Protein AF-A0A0A6NXN1-F1 (afdb_monomer_lite)

pLDDT: mean 86.1, std 13.36, range [40.59, 96.81]

Organism: NCBI:txid1003181

Structure (mmCIF, N/CA/C/O backbone):
data_AF-A0A0A6NXN1-F1
#
_entry.id   AF-A0A0A6NXN1-F1
#
loop_
_atom_site.group_PDB
_atom_site.id
_atom_site.type_symbol
_atom_site.label_atom_id
_atom_site.label_alt_id
_atom_site.label_comp_id
_atom_site.label_asym_id
_atom_site.label_entity_id
_atom_site.label_seq_id
_atom_site.pdbx_PDB_ins_code
_atom_site.Cartn_x
_atom_site.Cartn_y
_atom_site.Cartn_z
_atom_site.occupancy
_atom_site.B_iso_or_equiv
_atom_site.auth_seq_id
_atom_site.auth_comp_id
_atom_site.auth_asym_id
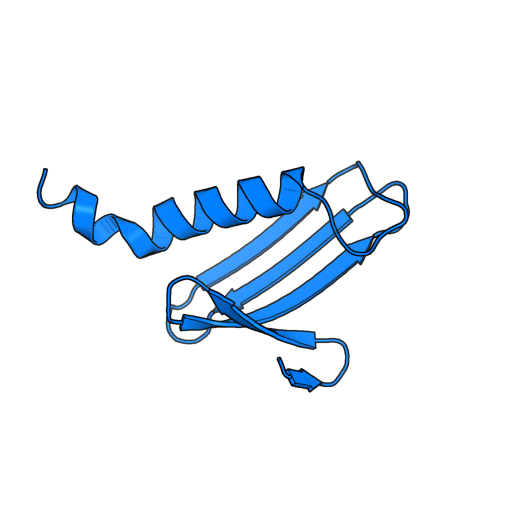_atom_site.auth_atom_id
_atom_site.pdbx_PDB_model_num
ATOM 1 N N . LYS A 1 1 ? 8.313 7.727 11.176 1.00 54.78 1 LYS A N 1
ATOM 2 C CA . LYS A 1 1 ? 7.727 6.526 10.525 1.00 54.78 1 LYS A CA 1
ATOM 3 C C . LYS A 1 1 ? 8.503 5.319 11.023 1.00 54.78 1 LYS A C 1
ATOM 5 O O . LYS A 1 1 ? 9.717 5.434 11.101 1.00 54.78 1 LYS A O 1
ATOM 10 N N . GLY A 1 2 ? 7.828 4.234 11.401 1.00 70.62 2 GLY A N 1
ATOM 11 C CA . GLY A 1 2 ? 8.482 3.000 11.848 1.00 70.62 2 GLY A CA 1
ATOM 12 C C . GLY A 1 2 ? 8.472 1.962 10.732 1.00 70.62 2 GLY A C 1
ATOM 13 O O . GLY A 1 2 ? 7.449 1.797 10.067 1.00 70.62 2 GLY A O 1
ATOM 14 N N . PHE A 1 3 ? 9.590 1.281 10.519 1.00 78.88 3 PHE A N 1
ATOM 15 C CA . PHE A 1 3 ? 9.687 0.138 9.617 1.00 78.88 3 PHE A CA 1
ATOM 16 C C . PHE A 1 3 ? 10.045 -1.090 10.448 1.00 78.88 3 PHE A C 1
ATOM 18 O O . PHE A 1 3 ? 10.936 -1.011 11.290 1.00 78.88 3 PHE A O 1
ATOM 25 N N . SER A 1 4 ? 9.333 -2.194 10.253 1.00 81.06 4 SER A N 1
ATOM 26 C CA . SER A 1 4 ? 9.625 -3.457 10.933 1.00 81.06 4 SER A CA 1
ATOM 27 C C . SER A 1 4 ? 9.323 -4.610 9.989 1.00 81.06 4 SER A C 1
ATOM 29 O O . SER A 1 4 ? 8.240 -4.646 9.412 1.00 81.06 4 SER A O 1
ATOM 31 N N . ILE A 1 5 ? 10.287 -5.519 9.810 1.00 85.06 5 ILE A N 1
ATOM 32 C CA . ILE A 1 5 ? 10.128 -6.781 9.063 1.00 85.06 5 ILE A CA 1
ATOM 33 C C . ILE A 1 5 ? 9.484 -6.566 7.674 1.00 85.06 5 ILE A C 1
ATOM 35 O O . ILE A 1 5 ? 8.504 -7.207 7.314 1.00 85.06 5 ILE A O 1
ATOM 39 N N . GLY A 1 6 ? 9.981 -5.607 6.886 1.00 87.25 6 GLY A N 1
ATOM 40 C CA . GLY A 1 6 ? 9.443 -5.364 5.538 1.00 87.25 6 GLY A CA 1
ATOM 41 C C . GLY A 1 6 ? 8.167 -4.511 5.482 1.00 87.25 6 GLY A C 1
ATOM 42 O O . GLY A 1 6 ? 7.675 -4.230 4.393 1.00 87.25 6 GLY A O 1
ATOM 43 N N . VAL A 1 7 ? 7.634 -4.079 6.629 1.00 91.62 7 VAL A N 1
ATOM 44 C CA . VAL A 1 7 ? 6.355 -3.368 6.723 1.00 91.62 7 VAL A CA 1
ATOM 45 C C . VAL A 1 7 ? 6.568 -1.918 7.148 1.00 91.62 7 VAL A C 1
ATOM 47 O O . VAL A 1 7 ? 7.154 -1.620 8.195 1.0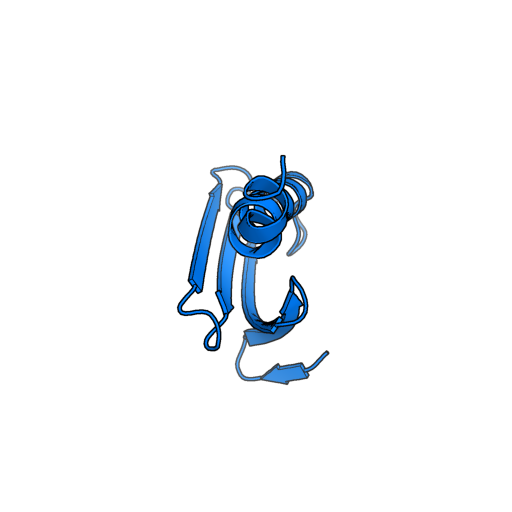0 91.62 7 VAL A O 1
ATOM 50 N N . ALA A 1 8 ? 6.046 -0.996 6.344 1.00 91.75 8 ALA A N 1
ATOM 51 C CA . ALA A 1 8 ? 5.966 0.419 6.654 1.00 91.75 8 ALA A CA 1
ATOM 52 C C . ALA A 1 8 ? 4.756 0.712 7.550 1.00 91.75 8 ALA A C 1
ATOM 54 O O . ALA A 1 8 ? 3.642 0.260 7.291 1.00 91.75 8 ALA A O 1
ATOM 55 N N . ASN A 1 9 ? 4.968 1.523 8.586 1.00 93.25 9 ASN A N 1
ATOM 56 C CA . ASN A 1 9 ? 3.917 1.962 9.500 1.00 93.25 9 ASN A CA 1
ATOM 57 C C . ASN A 1 9 ? 3.739 3.478 9.433 1.00 93.25 9 ASN A C 1
ATOM 59 O O . ASN A 1 9 ? 4.709 4.246 9.341 1.00 93.25 9 ASN A O 1
ATOM 63 N N . GLY A 1 10 ? 2.491 3.923 9.537 1.00 91.69 10 GLY A N 1
ATOM 64 C CA . GLY A 1 10 ? 2.163 5.340 9.491 1.00 91.69 10 GLY A CA 1
ATOM 65 C C . GLY A 1 10 ? 0.756 5.649 9.975 1.00 91.69 10 GLY A C 1
ATOM 66 O O . GLY A 1 10 ? 0.131 4.863 10.683 1.00 91.69 10 GLY A O 1
ATOM 67 N N . VAL A 1 11 ? 0.271 6.828 9.594 1.00 90.25 11 VAL A N 1
ATOM 68 C CA . VAL A 1 11 ? -1.081 7.300 9.896 1.00 90.25 11 VAL A CA 1
ATOM 69 C C . VAL A 1 11 ? -1.783 7.649 8.587 1.00 90.25 11 VAL A C 1
ATOM 71 O O . VAL A 1 11 ? -1.205 8.324 7.737 1.00 90.25 11 VAL A O 1
ATOM 74 N N . LEU A 1 12 ? -3.020 7.179 8.429 1.00 85.81 12 LEU A N 1
ATOM 75 C CA . LEU A 1 12 ? -3.868 7.369 7.256 1.00 85.81 12 LEU A CA 1
ATOM 76 C C . LEU A 1 12 ? -5.297 7.651 7.734 1.00 85.81 12 LEU A C 1
ATOM 78 O O . LEU A 1 12 ? -5.849 6.886 8.520 1.00 85.81 12 LEU A O 1
ATOM 82 N N . GLY A 1 13 ? -5.875 8.791 7.339 1.00 81.19 13 GLY A N 1
ATOM 83 C CA . GLY A 1 13 ? -7.201 9.208 7.829 1.00 81.19 13 GLY A CA 1
ATOM 84 C C . GLY A 1 13 ? -7.284 9.358 9.358 1.00 81.19 13 GLY A C 1
ATOM 85 O O . GLY A 1 13 ? -8.319 9.068 9.948 1.00 81.19 13 GLY A O 1
ATOM 86 N N . GLY A 1 14 ? -6.181 9.732 10.020 1.00 86.25 14 GLY A N 1
ATOM 87 C CA . GLY A 1 14 ? -6.105 9.831 11.486 1.00 86.25 14 GLY A CA 1
ATOM 88 C C . GLY A 1 14 ? -6.014 8.486 12.223 1.00 86.25 14 GLY A C 1
ATOM 89 O O . GLY A 1 14 ? -6.022 8.459 13.452 1.00 86.25 14 GLY A O 1
ATOM 90 N N . LYS A 1 15 ? -5.914 7.362 11.503 1.00 90.12 15 LYS A N 1
ATOM 91 C CA . LYS A 1 15 ? -5.778 6.014 12.072 1.00 90.12 15 LYS A CA 1
ATOM 92 C C . LYS A 1 15 ? -4.416 5.422 11.724 1.00 90.12 15 LYS A C 1
ATOM 94 O O . LYS A 1 15 ? -3.885 5.662 10.643 1.00 90.12 15 LYS A O 1
ATOM 99 N N . SER A 1 16 ? -3.838 4.651 12.640 1.00 93.44 16 SER A N 1
ATOM 100 C CA . SER A 1 16 ? -2.584 3.939 12.386 1.00 93.44 16 SER A CA 1
ATOM 101 C C . SER A 1 16 ? -2.783 2.863 11.322 1.00 93.44 16 SER A C 1
ATOM 103 O O . SER A 1 16 ? -3.756 2.109 11.388 1.00 93.44 16 SER A O 1
ATOM 105 N N . PHE A 1 17 ? -1.851 2.782 10.379 1.00 94.56 17 PHE A N 1
ATOM 106 C CA . PHE A 1 17 ? -1.825 1.751 9.351 1.00 94.56 17 PHE A CA 1
ATOM 107 C C . PHE A 1 17 ? -0.471 1.046 9.313 1.00 94.56 17 PHE A C 1
ATOM 109 O O . PHE A 1 17 ? 0.555 1.628 9.683 1.00 94.56 17 PHE A O 1
ATOM 116 N N . SER A 1 18 ? -0.494 -0.174 8.790 1.00 95.56 18 SER A N 1
ATOM 117 C CA . SER A 1 18 ? 0.683 -0.953 8.415 1.00 95.56 18 SER A CA 1
ATOM 118 C C . SER A 1 18 ? 0.528 -1.385 6.962 1.00 95.56 18 SER A C 1
ATOM 120 O O . SER A 1 18 ? -0.585 -1.663 6.517 1.00 95.56 18 SER A O 1
ATOM 122 N N . GLY A 1 19 ? 1.608 -1.412 6.195 1.00 95.06 19 GLY A N 1
ATOM 123 C CA . GLY A 1 19 ? 1.531 -1.783 4.791 1.00 95.06 19 GLY A CA 1
ATOM 124 C C . GLY A 1 19 ? 2.882 -1.908 4.115 1.00 95.06 19 GLY A C 1
ATOM 125 O O . GLY A 1 19 ? 3.918 -1.604 4.701 1.00 95.06 19 GLY A O 1
ATOM 126 N N . PHE A 1 20 ? 2.864 -2.345 2.868 1.00 93.81 20 PHE A N 1
ATOM 127 C CA . PHE A 1 20 ? 4.047 -2.403 2.025 1.00 93.81 20 PHE A CA 1
ATOM 128 C C . PHE A 1 20 ? 3.689 -2.007 0.598 1.00 93.81 20 PHE A C 1
ATOM 130 O O . PHE A 1 20 ? 2.566 -2.230 0.137 1.00 93.81 20 PHE A O 1
ATOM 137 N N . ASP A 1 21 ? 4.685 -1.452 -0.079 1.00 93.25 21 ASP A N 1
ATOM 138 C CA . ASP A 1 21 ? 4.650 -1.152 -1.500 1.00 93.25 21 ASP A CA 1
ATOM 139 C C . ASP A 1 21 ? 5.774 -1.935 -2.180 1.00 93.25 21 ASP A C 1
ATOM 141 O O . ASP A 1 21 ? 6.886 -2.026 -1.655 1.00 93.25 21 ASP A O 1
ATOM 145 N N . GLY A 1 22 ? 5.485 -2.502 -3.346 1.00 92.19 22 GLY A N 1
ATOM 146 C CA . GLY A 1 22 ? 6.440 -3.257 -4.142 1.00 92.19 22 GLY A CA 1
ATOM 147 C C . GLY A 1 22 ? 6.264 -2.961 -5.622 1.00 92.19 22 GLY A C 1
ATOM 148 O O . GLY A 1 22 ? 5.141 -2.934 -6.123 1.00 92.19 22 GLY A O 1
ATOM 149 N N . SER A 1 23 ? 7.379 -2.761 -6.319 1.00 92.94 23 SER A N 1
ATOM 150 C CA . SER A 1 23 ? 7.410 -2.577 -7.768 1.00 92.94 23 SER A CA 1
ATOM 151 C C . SER A 1 23 ? 8.399 -3.553 -8.393 1.00 92.94 23 SER A C 1
ATOM 153 O O . SER A 1 23 ? 9.503 -3.723 -7.881 1.00 92.94 23 SER A O 1
ATOM 155 N N . ALA A 1 24 ? 8.012 -4.152 -9.517 1.00 91.06 24 ALA A N 1
ATOM 156 C CA . ALA A 1 24 ? 8.885 -4.956 -10.374 1.00 91.06 24 ALA A CA 1
ATOM 157 C C . ALA A 1 24 ? 9.282 -4.203 -11.662 1.00 91.06 24 ALA A C 1
ATOM 159 O O . ALA A 1 24 ? 9.704 -4.813 -12.639 1.00 91.06 24 ALA A O 1
ATOM 160 N N . GLY A 1 25 ? 9.063 -2.883 -11.716 1.00 87.88 25 GLY A N 1
ATOM 161 C CA . GLY A 1 25 ? 9.257 -2.049 -12.911 1.00 87.88 25 GLY A CA 1
ATOM 162 C C . GLY A 1 25 ? 8.128 -2.176 -13.939 1.00 87.88 25 GLY A C 1
ATOM 163 O O . GLY A 1 25 ? 7.713 -1.181 -14.523 1.00 87.88 25 GLY A O 1
ATOM 164 N N . THR A 1 26 ? 7.564 -3.371 -14.093 1.00 92.50 26 THR A N 1
ATOM 165 C CA . THR A 1 26 ? 6.413 -3.668 -14.964 1.00 92.50 26 THR A CA 1
ATOM 166 C C . THR A 1 26 ? 5.103 -3.821 -14.196 1.00 92.50 26 THR A C 1
ATOM 168 O O . THR A 1 26 ? 4.039 -3.579 -14.751 1.00 92.50 26 THR A O 1
ATOM 171 N N . PHE A 1 27 ? 5.172 -4.152 -12.907 1.00 93.12 27 PHE A N 1
ATOM 172 C CA . PHE A 1 27 ? 4.015 -4.313 -12.028 1.00 93.12 27 PHE A CA 1
ATOM 173 C C . PHE A 1 27 ? 4.205 -3.535 -10.736 1.00 93.12 27 PHE A C 1
ATOM 175 O O . PHE A 1 27 ? 5.338 -3.317 -10.299 1.00 93.12 27 PHE A O 1
ATOM 182 N N . PHE A 1 28 ? 3.090 -3.188 -10.100 1.00 95.12 28 PHE A N 1
ATOM 183 C CA . PHE A 1 28 ? 3.082 -2.561 -8.787 1.00 95.12 28 PHE A CA 1
ATOM 184 C C . PHE A 1 28 ? 2.032 -3.180 -7.876 1.00 95.12 28 PHE A C 1
ATOM 186 O O . PHE A 1 28 ? 0.925 -3.501 -8.314 1.00 95.12 28 PHE A O 1
ATOM 193 N N . CYS A 1 29 ? 2.370 -3.297 -6.596 1.00 94.88 29 CYS A N 1
ATOM 194 C CA . CYS A 1 29 ? 1.480 -3.737 -5.538 1.00 94.88 29 CYS A CA 1
ATOM 195 C C . CYS A 1 29 ? 1.588 -2.798 -4.335 1.00 94.88 29 CYS A C 1
ATOM 197 O O . CYS A 1 29 ? 2.686 -2.486 -3.878 1.00 94.88 29 CYS A O 1
ATOM 199 N N . ARG A 1 30 ? 0.437 -2.391 -3.804 1.00 95.62 30 ARG A N 1
ATOM 200 C CA . ARG A 1 30 ? 0.294 -1.759 -2.492 1.00 95.62 30 ARG A CA 1
ATOM 201 C C . ARG A 1 30 ? -0.642 -2.601 -1.653 1.00 95.62 30 ARG A C 1
ATOM 203 O O . ARG A 1 30 ? -1.748 -2.898 -2.100 1.00 95.62 30 ARG A O 1
ATOM 210 N N . SER A 1 31 ? -0.244 -2.905 -0.427 1.00 96.12 31 SER A N 1
ATOM 211 C CA . SER A 1 31 ? -1.116 -3.514 0.573 1.00 96.12 31 SER A CA 1
ATOM 212 C C . SER A 1 31 ? -1.093 -2.690 1.849 1.00 96.12 31 SER A C 1
ATOM 214 O O . SER A 1 31 ? -0.023 -2.369 2.363 1.00 96.12 31 SER A O 1
ATOM 216 N N . ILE A 1 32 ? -2.268 -2.315 2.347 1.00 96.12 32 ILE A N 1
ATOM 217 C CA . ILE A 1 32 ? -2.435 -1.520 3.564 1.00 96.12 32 ILE A CA 1
ATOM 218 C C . ILE A 1 32 ? -3.507 -2.169 4.432 1.00 96.12 32 ILE A C 1
ATOM 220 O O . ILE A 1 32 ? -4.600 -2.469 3.957 1.00 96.12 32 ILE A O 1
ATOM 224 N N . ILE A 1 33 ? -3.220 -2.285 5.725 1.00 96.06 33 ILE A N 1
ATOM 225 C CA . ILE A 1 33 ? -4.177 -2.642 6.767 1.00 96.06 33 ILE A CA 1
ATOM 226 C C . ILE A 1 33 ? -4.322 -1.489 7.763 1.00 96.06 33 ILE A C 1
ATOM 228 O O . ILE A 1 33 ? -3.343 -0.859 8.166 1.00 96.06 33 ILE A O 1
ATOM 232 N N . VAL A 1 34 ? -5.556 -1.222 8.183 1.00 95.44 34 VAL A N 1
ATOM 233 C CA . VAL A 1 34 ? -5.915 -0.250 9.223 1.00 95.44 34 VAL A CA 1
ATOM 234 C C . VAL A 1 34 ? -6.692 -1.002 10.314 1.00 95.44 34 VAL A C 1
ATOM 236 O O . VAL A 1 34 ? -7.928 -1.015 10.300 1.00 95.44 34 VAL A O 1
ATOM 239 N N . PRO A 1 35 ? -5.997 -1.642 11.278 1.00 93.12 35 PRO A N 1
ATOM 240 C CA . PRO A 1 35 ? -6.611 -2.612 12.191 1.00 93.12 35 PRO A CA 1
ATOM 241 C C . PRO A 1 35 ? -7.779 -2.045 13.001 1.00 93.12 35 PRO A C 1
ATOM 243 O O . PRO A 1 35 ? -8.841 -2.652 13.084 1.00 93.12 35 PRO A O 1
ATOM 246 N N . LYS A 1 36 ? -7.626 -0.820 13.524 1.00 93.19 36 LYS A N 1
ATOM 247 C CA . LYS A 1 36 ? -8.656 -0.145 14.338 1.00 93.19 36 LYS A CA 1
ATOM 248 C C . LYS A 1 36 ? -9.940 0.200 13.573 1.00 93.19 36 LYS A C 1
ATOM 250 O O . LYS A 1 36 ? -10.868 0.718 14.181 1.00 93.19 36 LYS A O 1
ATOM 255 N N . SER A 1 37 ? -9.966 0.000 12.257 1.00 90.75 37 SER A N 1
ATOM 256 C CA . SER A 1 37 ? -11.105 0.349 11.399 1.00 90.75 37 SER A CA 1
ATOM 257 C C . SER A 1 37 ? -11.675 -0.855 10.653 1.00 90.75 37 SER A C 1
ATOM 259 O O . SER A 1 37 ? -12.520 -0.659 9.790 1.00 90.75 37 SER A O 1
ATOM 261 N N . ASN A 1 38 ? -11.206 -2.076 10.953 1.00 91.88 38 ASN A N 1
ATOM 262 C CA . ASN A 1 38 ? -11.554 -3.291 10.207 1.00 91.88 38 ASN A CA 1
ATOM 263 C C . ASN A 1 38 ? -11.467 -3.086 8.680 1.00 91.88 38 ASN A C 1
ATOM 265 O O . ASN A 1 38 ? -12.360 -3.457 7.921 1.00 91.88 38 ASN A O 1
ATOM 269 N N . PHE A 1 39 ? -10.407 -2.402 8.245 1.00 93.56 39 PHE A N 1
ATOM 270 C CA . PHE A 1 39 ? -10.248 -1.949 6.872 1.00 93.56 39 PHE A CA 1
ATOM 271 C C . PHE A 1 39 ? -8.895 -2.389 6.333 1.00 93.56 39 PHE A C 1
ATOM 273 O O . PHE A 1 39 ? -7.863 -2.202 6.981 1.00 93.56 39 PHE A O 1
ATOM 280 N N . ALA A 1 40 ? -8.904 -2.936 5.126 1.00 95.75 40 ALA A N 1
ATOM 281 C CA . ALA A 1 40 ? -7.710 -3.283 4.382 1.00 95.75 40 ALA A CA 1
ATOM 282 C C . ALA A 1 40 ? -7.933 -2.985 2.901 1.00 95.75 40 ALA A C 1
ATOM 284 O O . ALA A 1 40 ? -9.055 -3.084 2.401 1.00 95.75 40 ALA A O 1
ATOM 285 N N . ILE A 1 41 ? -6.860 -2.620 2.205 1.00 95.88 41 ILE A N 1
ATOM 286 C CA . ILE A 1 41 ? -6.865 -2.438 0.755 1.00 95.88 41 ILE A CA 1
ATOM 287 C C . ILE A 1 41 ? -5.636 -3.073 0.138 1.00 95.88 41 ILE A C 1
ATOM 289 O O . ILE A 1 41 ? -4.525 -2.959 0.658 1.00 95.88 41 ILE A O 1
ATOM 293 N N . THR A 1 42 ? -5.847 -3.663 -1.030 1.00 96.81 42 THR A N 1
ATOM 294 C CA . THR A 1 42 ? -4.780 -4.082 -1.926 1.00 96.81 42 THR A CA 1
ATOM 295 C C . THR A 1 42 ? -5.033 -3.461 -3.290 1.00 96.81 42 THR A C 1
ATOM 297 O O . THR A 1 42 ? -6.147 -3.509 -3.807 1.00 96.81 42 THR A O 1
ATOM 300 N N . ILE A 1 43 ? -4.005 -2.835 -3.855 1.00 95.75 43 ILE A N 1
ATOM 301 C CA . ILE A 1 43 ? -4.036 -2.232 -5.186 1.00 95.75 43 ILE A CA 1
ATOM 302 C C . ILE A 1 43 ? -2.930 -2.892 -5.995 1.00 95.75 43 ILE A C 1
ATOM 304 O O . ILE A 1 43 ? -1.764 -2.826 -5.611 1.00 95.75 43 ILE A O 1
ATOM 308 N N . MET A 1 44 ? -3.301 -3.503 -7.117 1.00 95.19 44 MET A N 1
ATOM 309 C CA . MET A 1 44 ? -2.374 -4.134 -8.053 1.00 95.19 44 MET A CA 1
ATOM 310 C C . MET A 1 44 ? -2.499 -3.463 -9.416 1.00 95.19 44 MET A C 1
ATOM 312 O O . MET A 1 44 ? -3.605 -3.147 -9.854 1.00 95.19 44 MET A O 1
ATOM 316 N N . MET A 1 45 ? -1.371 -3.233 -10.083 1.00 94.00 45 MET A N 1
ATOM 317 C CA . MET A 1 45 ? -1.325 -2.611 -11.406 1.00 94.00 45 MET A CA 1
ATOM 318 C C . MET A 1 45 ? -0.394 -3.390 -12.338 1.00 94.00 45 MET A C 1
ATOM 320 O O . MET A 1 45 ? 0.684 -3.808 -11.916 1.00 94.00 45 MET A O 1
ATOM 324 N N . ASN A 1 46 ? -0.770 -3.513 -13.619 1.00 94.06 46 ASN A N 1
ATOM 325 C CA . ASN A 1 46 ? 0.118 -4.002 -14.692 1.00 94.06 46 ASN A CA 1
ATOM 326 C C . ASN A 1 46 ? 1.067 -2.913 -15.236 1.00 94.06 46 ASN A C 1
ATOM 328 O O . ASN A 1 46 ? 1.560 -2.994 -16.357 1.00 94.06 46 ASN A O 1
ATOM 332 N N . ALA A 1 47 ? 1.267 -1.871 -14.440 1.00 89.81 47 ALA A N 1
ATOM 333 C CA . ALA A 1 47 ? 2.246 -0.836 -14.668 1.00 89.81 47 ALA A CA 1
ATOM 334 C C . ALA A 1 47 ? 3.064 -0.725 -13.387 1.00 89.81 47 ALA A C 1
ATOM 336 O O . ALA A 1 47 ? 2.504 -0.749 -12.289 1.00 89.81 47 ALA A O 1
ATOM 337 N N . GLY A 1 48 ? 4.378 -0.619 -13.536 1.00 85.81 48 GLY A N 1
ATOM 338 C CA . GLY A 1 48 ? 5.308 -0.392 -12.444 1.00 85.81 48 GLY A CA 1
ATOM 339 C C . GLY A 1 48 ? 6.095 0.891 -12.661 1.00 85.81 48 GLY A C 1
ATOM 340 O O . GLY A 1 48 ? 5.957 1.588 -13.667 1.00 85.81 48 GLY A O 1
ATOM 341 N N . SER A 1 49 ? 6.933 1.211 -11.690 1.00 84.12 49 SER A N 1
ATOM 342 C CA . SER A 1 49 ? 7.950 2.251 -11.816 1.00 84.12 49 SER A CA 1
ATOM 343 C C . SER A 1 49 ? 9.294 1.709 -11.335 1.00 84.12 49 SER A C 1
ATOM 345 O O . SER A 1 49 ? 9.355 0.713 -10.614 1.00 84.12 49 SER A O 1
ATOM 347 N N . GLY A 1 50 ? 10.393 2.370 -11.703 1.00 82.94 50 GLY A N 1
ATOM 348 C CA . GLY A 1 50 ? 11.708 2.073 -11.121 1.00 82.94 50 GLY A CA 1
ATOM 349 C C . GLY A 1 50 ? 11.819 2.437 -9.631 1.00 82.94 50 GLY A C 1
ATOM 350 O O . GLY A 1 50 ? 12.850 2.184 -9.019 1.00 82.94 50 GLY A O 1
ATOM 351 N N . SER A 1 51 ? 10.781 3.041 -9.041 1.00 78.44 51 SER A N 1
ATOM 352 C CA . SER A 1 51 ? 10.703 3.360 -7.617 1.00 78.44 51 SER A CA 1
ATOM 353 C C . SER A 1 51 ? 9.704 2.450 -6.896 1.00 78.44 51 SER A C 1
ATOM 355 O O . SER A 1 51 ? 8.810 1.858 -7.492 1.00 78.44 51 SER A O 1
ATOM 357 N N . GLY A 1 52 ? 9.793 2.388 -5.567 1.00 76.94 52 GLY A N 1
ATOM 358 C CA . GLY A 1 52 ? 8.764 1.762 -4.726 1.00 76.94 52 GLY A CA 1
ATOM 359 C C . GLY A 1 52 ? 7.476 2.588 -4.601 1.00 76.94 52 GLY A C 1
ATOM 360 O O . GLY A 1 52 ? 6.736 2.407 -3.644 1.00 76.94 52 GLY A O 1
ATOM 361 N N . THR A 1 53 ? 7.221 3.543 -5.504 1.00 82.94 53 THR A N 1
ATOM 362 C CA . THR A 1 53 ? 6.093 4.485 -5.415 1.00 82.94 53 THR A CA 1
ATOM 363 C C . THR A 1 53 ? 5.459 4.756 -6.778 1.00 82.94 53 THR A C 1
ATOM 365 O O . THR A 1 53 ? 6.145 4.849 -7.797 1.00 82.94 53 THR A O 1
ATOM 368 N N . MET A 1 54 ? 4.137 4.950 -6.802 1.00 91.69 54 MET A N 1
ATOM 369 C CA . MET A 1 54 ? 3.392 5.305 -8.012 1.00 91.69 54 MET A CA 1
ATOM 370 C C . MET A 1 54 ? 2.319 6.355 -7.724 1.00 91.69 54 MET A C 1
ATOM 372 O O . MET A 1 54 ? 1.370 6.102 -6.983 1.00 91.69 54 MET A O 1
ATOM 376 N N . LYS A 1 55 ? 2.400 7.510 -8.404 1.00 91.19 55 LYS A N 1
ATOM 377 C CA . LYS A 1 55 ? 1.445 8.625 -8.234 1.00 91.19 55 LYS A CA 1
ATOM 378 C C . LYS A 1 55 ? -0.012 8.209 -8.466 1.00 91.19 55 LYS A C 1
ATOM 380 O O . LYS A 1 55 ? -0.909 8.689 -7.776 1.00 91.19 55 LYS A O 1
ATOM 385 N N . ALA A 1 56 ? -0.254 7.325 -9.436 1.00 91.88 56 ALA A N 1
ATOM 386 C CA . ALA A 1 56 ? -1.588 6.792 -9.712 1.00 91.88 56 ALA A CA 1
ATOM 387 C C . ALA A 1 56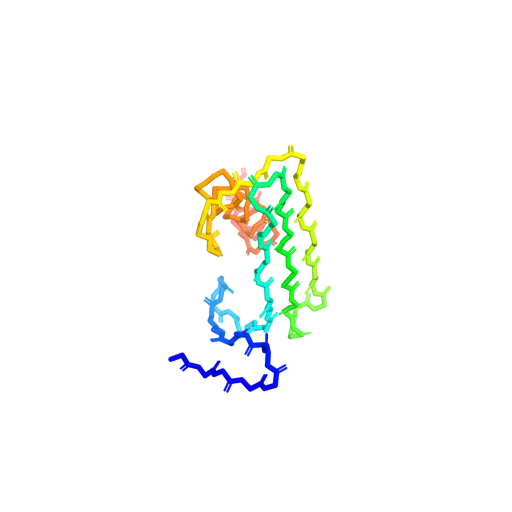 ? -2.134 5.994 -8.515 1.00 91.88 56 ALA A C 1
ATOM 389 O O . ALA A 1 56 ? -3.269 6.217 -8.091 1.00 91.88 56 ALA A O 1
ATOM 390 N N . VAL A 1 57 ? -1.297 5.138 -7.921 1.00 94.25 57 VAL A N 1
ATOM 391 C CA . VAL A 1 57 ? -1.632 4.345 -6.731 1.00 94.25 57 VAL A CA 1
ATOM 392 C C . VAL A 1 57 ? -1.853 5.244 -5.519 1.00 94.25 57 VAL A C 1
ATOM 394 O O . VAL A 1 57 ? -2.818 5.041 -4.783 1.00 94.25 57 VAL A O 1
ATOM 397 N N . ASP A 1 58 ? -1.037 6.283 -5.332 1.00 92.38 58 ASP A N 1
ATOM 398 C CA . ASP A 1 58 ? -1.223 7.269 -4.260 1.00 92.38 58 ASP A CA 1
ATOM 399 C C . ASP A 1 58 ? -2.562 8.001 -4.384 1.00 92.38 58 ASP A C 1
ATOM 401 O O . ASP A 1 58 ? -3.320 8.096 -3.415 1.00 92.38 58 ASP A O 1
ATOM 405 N N . ARG A 1 59 ? -2.901 8.463 -5.594 1.00 93.44 59 ARG A N 1
ATOM 406 C CA . ARG A 1 59 ? -4.186 9.116 -5.867 1.00 93.44 59 ARG A CA 1
ATOM 407 C C . ARG A 1 59 ? -5.360 8.178 -5.591 1.00 93.44 59 ARG A C 1
ATOM 409 O O . ARG A 1 59 ? -6.311 8.592 -4.926 1.00 93.44 59 ARG A O 1
ATOM 416 N N . LEU A 1 60 ? -5.298 6.937 -6.075 1.00 94.12 60 LEU 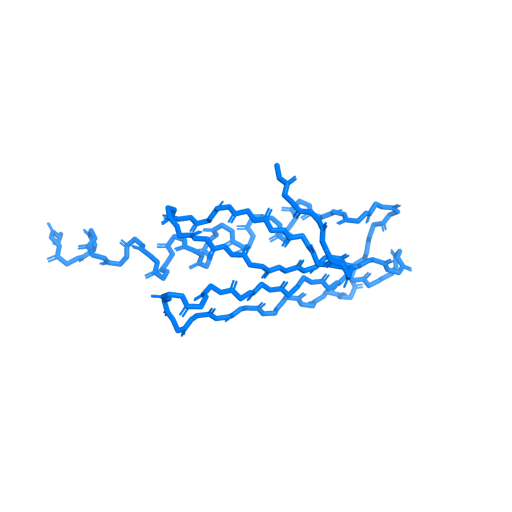A N 1
ATOM 417 C CA . LEU A 1 60 ? -6.353 5.942 -5.874 1.00 94.12 60 LEU A CA 1
ATOM 418 C C . LEU A 1 60 ? -6.518 5.596 -4.389 1.00 94.12 60 LEU A C 1
ATOM 420 O O . LEU A 1 60 ? -7.635 5.606 -3.873 1.00 94.12 60 LEU A O 1
ATOM 424 N N . THR A 1 61 ? -5.404 5.397 -3.680 1.00 93.75 61 THR A N 1
ATOM 425 C CA . THR A 1 61 ? -5.381 5.181 -2.226 1.00 93.75 61 THR A CA 1
ATOM 426 C C . THR A 1 61 ? -6.125 6.313 -1.519 1.00 93.75 61 THR A C 1
ATOM 428 O O . THR A 1 61 ? -7.059 6.064 -0.763 1.00 93.75 61 THR A O 1
ATOM 431 N N . MET A 1 62 ? -5.793 7.572 -1.822 1.00 91.44 62 MET A N 1
ATOM 432 C CA . MET A 1 62 ? -6.454 8.721 -1.200 1.00 91.44 62 MET A CA 1
ATOM 433 C C . MET A 1 62 ? -7.952 8.803 -1.509 1.00 91.44 62 MET A C 1
ATOM 435 O O . MET A 1 62 ? -8.726 9.189 -0.633 1.00 91.44 62 MET A O 1
ATOM 439 N N . GLN A 1 63 ? -8.385 8.444 -2.720 1.00 92.19 63 GLN A N 1
ATOM 440 C CA . GLN A 1 63 ? -9.808 8.410 -3.068 1.00 92.19 63 GLN A CA 1
ATOM 441 C C . GLN A 1 63 ? -10.569 7.356 -2.256 1.00 92.19 63 GLN A C 1
ATOM 443 O O . GLN A 1 63 ? -11.640 7.659 -1.726 1.00 92.19 63 GLN A O 1
ATOM 448 N N . ILE A 1 64 ? -10.005 6.155 -2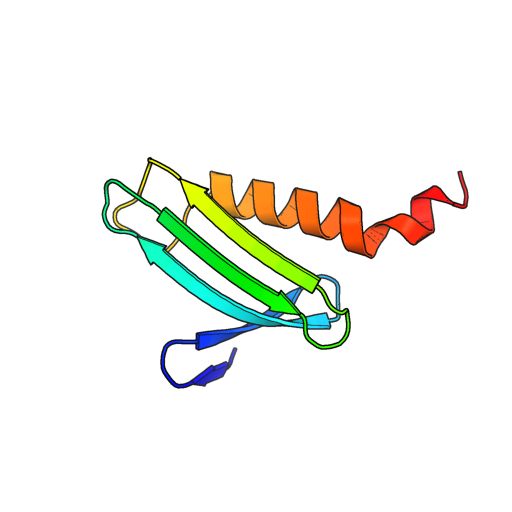.101 1.00 91.88 64 ILE A N 1
ATOM 449 C CA . ILE A 1 64 ? -10.617 5.083 -1.306 1.00 91.88 64 ILE A CA 1
ATOM 450 C C . ILE A 1 64 ? -10.693 5.491 0.168 1.00 91.88 64 ILE A C 1
ATOM 452 O O . ILE A 1 64 ? -11.753 5.386 0.781 1.00 91.88 64 ILE A O 1
ATOM 456 N N . ILE A 1 65 ? -9.604 6.029 0.722 1.00 89.88 65 ILE A N 1
ATOM 457 C CA . ILE A 1 65 ? -9.544 6.486 2.116 1.00 89.88 65 ILE A CA 1
ATOM 458 C C . ILE A 1 65 ? -10.563 7.590 2.378 1.00 89.88 65 ILE A C 1
ATOM 460 O O . ILE A 1 65 ? -11.304 7.511 3.353 1.00 89.88 65 ILE A O 1
ATOM 464 N N . LYS A 1 66 ? -10.671 8.586 1.491 1.00 88.00 66 LYS A N 1
ATOM 465 C CA . LYS A 1 66 ? -11.706 9.622 1.607 1.00 88.00 66 LYS A CA 1
ATOM 466 C C . LYS A 1 66 ? -13.112 9.025 1.537 1.00 88.00 66 LYS A C 1
ATOM 468 O O . LYS A 1 66 ? -13.967 9.423 2.316 1.00 88.00 66 LYS A O 1
ATOM 473 N N . LYS A 1 67 ? -13.366 8.070 0.639 1.00 85.75 67 LYS A N 1
ATOM 474 C CA . LYS A 1 67 ? -14.681 7.423 0.531 1.00 85.75 67 LYS A CA 1
ATOM 475 C C . LYS A 1 67 ? -15.035 6.621 1.789 1.00 85.75 67 LYS A C 1
ATOM 477 O O . LYS A 1 67 ? -16.182 6.672 2.209 1.00 85.75 67 LYS A O 1
ATOM 482 N N . HIS A 1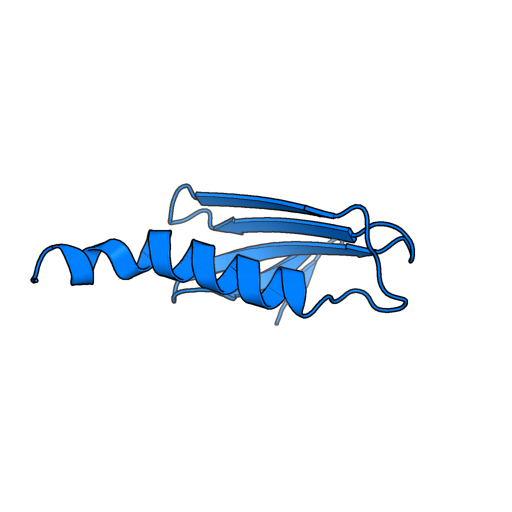 68 ? -14.071 5.917 2.379 1.00 86.19 68 HIS A N 1
ATOM 483 C CA . HIS A 1 68 ? -14.296 5.058 3.541 1.00 86.19 68 HIS A CA 1
ATOM 484 C C . HIS A 1 68 ? -14.362 5.845 4.861 1.00 86.19 68 HIS A C 1
ATOM 486 O O . HIS A 1 68 ? -15.315 5.699 5.617 1.00 86.19 68 HIS A O 1
ATOM 492 N N . PHE A 1 69 ? -13.389 6.722 5.126 1.00 82.50 69 PHE A N 1
ATOM 493 C CA . PHE A 1 69 ? -13.274 7.431 6.408 1.00 82.50 69 PHE A CA 1
ATOM 494 C C . PHE A 1 69 ? -14.039 8.753 6.467 1.00 82.50 69 PHE A C 1
ATOM 496 O O . PHE A 1 69 ? -14.402 9.196 7.552 1.00 82.50 69 PHE A O 1
ATOM 503 N N . ASN A 1 70 ? -14.303 9.392 5.325 1.00 74.12 70 ASN A N 1
ATOM 504 C CA . ASN A 1 70 ? -15.013 10.672 5.278 1.00 74.12 70 ASN A CA 1
ATOM 505 C C . ASN A 1 70 ? -16.523 10.501 5.040 1.00 74.12 70 ASN A C 1
ATOM 507 O O . ASN A 1 70 ? -17.216 11.477 4.753 1.00 74.12 70 ASN A O 1
ATOM 511 N N . TRP A 1 71 ? -17.040 9.270 5.140 1.00 58.41 71 TRP A N 1
ATOM 512 C CA . TRP A 1 71 ? -18.444 8.960 4.867 1.00 58.41 71 TRP A CA 1
ATOM 513 C C . TRP A 1 71 ? -19.401 9.633 5.862 1.00 58.41 71 TRP A C 1
ATOM 515 O O . TRP A 1 71 ? -20.516 9.981 5.489 1.00 58.41 71 TRP A O 1
ATOM 525 N N . TRP A 1 72 ? -18.936 9.926 7.081 1.00 55.41 72 TRP A N 1
ATOM 526 C CA . TRP A 1 72 ? -19.703 10.671 8.087 1.00 55.41 72 TRP A CA 1
ATOM 527 C C . TRP A 1 72 ? -20.083 12.084 7.667 1.00 55.41 72 TRP A C 1
ATOM 529 O O . TRP A 1 72 ? -21.199 12.490 7.951 1.00 55.41 72 TRP A O 1
ATOM 539 N N . TRP A 1 73 ? -19.267 12.794 6.891 1.00 51.56 73 TRP A N 1
ATOM 540 C CA . TRP A 1 73 ? -19.654 14.117 6.382 1.00 51.56 73 TRP A CA 1
ATOM 541 C C . TRP A 1 73 ? -20.708 14.061 5.267 1.00 51.56 73 TRP A C 1
ATOM 543 O O . TRP A 1 73 ? -21.364 15.060 5.007 1.00 51.56 73 TRP A O 1
ATOM 553 N N . LYS A 1 74 ? -20.901 12.903 4.618 1.00 50.06 74 LYS A N 1
ATOM 554 C CA . LYS A 1 74 ? -21.961 12.714 3.612 1.00 50.06 74 LYS A CA 1
ATOM 555 C C . LYS A 1 74 ? -23.339 12.432 4.216 1.00 50.06 74 LYS A C 1
ATOM 557 O O . LYS A 1 74 ? -24.298 12.401 3.465 1.00 50.06 74 LYS A O 1
ATOM 562 N N . PHE A 1 75 ? -23.428 12.195 5.525 1.00 47.56 75 PHE A N 1
ATOM 563 C CA . PHE A 1 75 ? -24.704 12.015 6.227 1.00 47.56 75 PHE A CA 1
ATOM 564 C C . PHE A 1 75 ? -25.305 13.349 6.709 1.00 47.56 75 PHE A C 1
ATOM 566 O O . PHE A 1 75 ? -26.454 13.385 7.131 1.00 47.56 75 PHE A O 1
ATOM 573 N N . TRP A 1 76 ? -24.523 14.434 6.655 1.00 46.16 76 TRP A N 1
ATOM 574 C CA . TRP A 1 76 ? -24.914 15.790 7.068 1.00 46.16 76 TRP A CA 1
ATOM 575 C C . TRP A 1 76 ? -25.148 16.743 5.875 1.00 46.16 76 TRP A C 1
ATOM 577 O O . TRP A 1 76 ? -25.199 17.956 6.066 1.00 46.16 76 TRP A O 1
ATOM 587 N N . LEU A 1 77 ? -25.269 16.200 4.658 1.00 40.59 77 LEU A N 1
ATOM 588 C CA . LEU A 1 77 ? -25.685 16.876 3.420 1.00 40.59 77 LEU A CA 1
ATOM 589 C C . LEU A 1 77 ? -26.917 16.159 2.869 1.00 40.59 77 LEU A C 1
ATOM 591 O O . LEU A 1 77 ? -27.797 16.862 2.332 1.00 40.59 77 LEU A O 1
#

Foldseek 3Di:
DDDDPQWDWDAALNAIKIWHWDFPQQKIWIWIDRPVQRDIDIDIDRHGHPDSDDPVVVVVVNVVSCVRNVVVVVVVD

Secondary structure (DSSP, 8-state):
-EEETTEEEEEETTEEEEEEEEE-SS-EEEEEEEGGGTEEEEEEES---SSS--HHHHHHHHHHHHHHHSGGGGG--

Sequence (77 aa):
KGFSIGVANGVLGGKSFSGFDGSAGTFFCRSIIVPKSNFAITIMMNAGSGSGTMKAVDRLTMQIIKKHFNWWWKFWL

Radius of gyration: 13.59 Å; chains: 1; bounding box: 37×24×29 Å